Protein AF-A0A7S1GGB8-F1 (afdb_monomer_lite)

Foldseek 3Di:
DDFADFDQDLVVCLVVLLVQLQVVLVVQVVCCVPPQKHFFKKKKKWKAAPDDPPDDPPDPDDDDDDDPSDDPPRIDIDMDMDTQDPVSHSVSSSVVNSVRCVVCPSRRPSIGDIHMDGDDMDHNPDPDD

Sequence (129 aa):
GKSFTAVHSLAEAKPYIVMIATEVANRVAADTAEHGRTPRTMTLHFRSSGMSTAAVPLLPDGVTRSAYRGAPRGSESRSKSCNIPRPSTPEALTRAMVALLRSVGAAAFPCSHISMSANNFTDVPREGG

pLDDT: mean 82.48, std 19.81, range [38.06, 97.56]

Structure (mmCIF, N/CA/C/O backbone):
data_AF-A0A7S1GGB8-F1
#
_entry.id   AF-A0A7S1GGB8-F1
#
loop_
_atom_site.group_PDB
_atom_site.id
_atom_site.type_symbol
_atom_site.label_atom_id
_atom_site.label_alt_id
_atom_site.label_comp_id
_atom_site.label_asym_id
_atom_site.label_entity_id
_atom_site.label_seq_id
_atom_site.pdbx_PDB_ins_code
_atom_site.Cartn_x
_atom_site.Cartn_y
_atom_site.Cartn_z
_atom_site.occupancy
_atom_site.B_iso_or_equiv
_atom_site.auth_seq_id
_atom_site.auth_comp_id
_atom_site.auth_asym_id
_atom_site.auth_atom_id
_atom_site.pdbx_PDB_model_num
ATOM 1 N N . GLY A 1 1 ? -2.515 8.407 -1.702 1.00 72.44 1 GLY A N 1
ATOM 2 C CA . GLY A 1 1 ? -1.781 7.770 -2.820 1.00 72.44 1 GLY A CA 1
ATOM 3 C C . GLY A 1 1 ? -0.672 8.689 -3.283 1.00 72.44 1 GLY A C 1
ATOM 4 O O . GLY A 1 1 ? -0.776 9.888 -3.047 1.00 72.44 1 GLY A O 1
ATOM 5 N N . LYS A 1 2 ? 0.390 8.160 -3.898 1.00 79.00 2 LYS A N 1
ATOM 6 C CA . LYS A 1 2 ? 1.531 8.956 -4.365 1.00 79.00 2 LYS A CA 1
ATOM 7 C C . LYS A 1 2 ? 1.919 8.566 -5.789 1.00 79.00 2 LYS A C 1
ATOM 9 O O . LYS A 1 2 ? 2.177 7.395 -6.062 1.00 79.00 2 LYS A O 1
ATOM 14 N N . SER A 1 3 ? 1.998 9.565 -6.664 1.00 85.25 3 SER A N 1
ATOM 15 C CA . SER A 1 3 ? 2.641 9.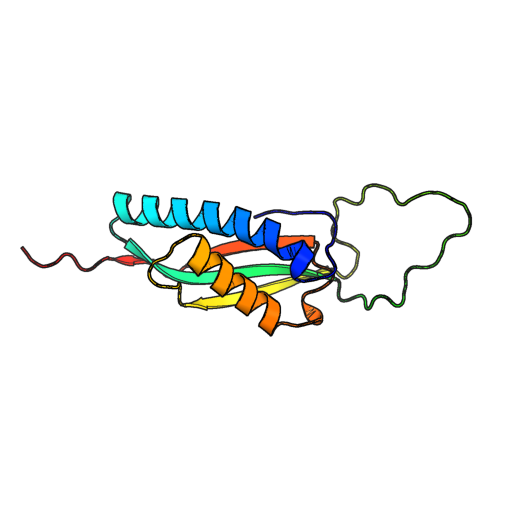463 -7.979 1.00 85.25 3 SER A CA 1
ATOM 16 C C . SER A 1 3 ? 4.099 9.895 -7.868 1.00 85.25 3 SER A C 1
ATOM 18 O O . SER A 1 3 ? 4.408 10.845 -7.141 1.00 85.25 3 SER A O 1
ATOM 20 N N . PHE A 1 4 ? 4.986 9.217 -8.585 1.00 85.06 4 PHE A N 1
ATOM 21 C CA . PHE A 1 4 ? 6.427 9.451 -8.540 1.00 85.06 4 PHE A CA 1
ATOM 22 C C . PHE A 1 4 ? 7.086 9.048 -9.869 1.00 85.06 4 PHE A C 1
ATOM 24 O O . PHE A 1 4 ? 6.452 8.430 -10.726 1.00 85.06 4 PHE A O 1
ATOM 31 N N . THR A 1 5 ? 8.351 9.434 -10.059 1.00 85.69 5 THR A N 1
ATOM 32 C CA . THR A 1 5 ? 9.155 8.996 -11.210 1.00 85.69 5 THR A CA 1
ATOM 33 C C . THR A 1 5 ? 9.238 7.477 -11.225 1.00 85.69 5 THR A C 1
ATOM 35 O O . THR A 1 5 ? 9.511 6.886 -10.189 1.00 85.69 5 THR A O 1
ATOM 38 N N . ALA A 1 6 ? 9.001 6.851 -12.378 1.00 87.31 6 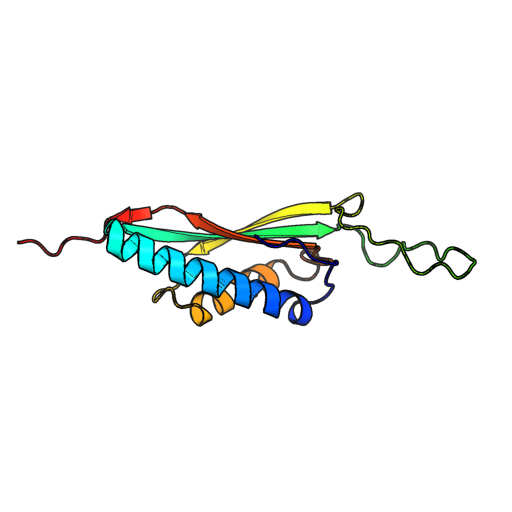ALA A N 1
ATOM 39 C CA . ALA A 1 6 ? 8.858 5.404 -12.453 1.00 87.31 6 ALA A CA 1
ATOM 40 C C . ALA A 1 6 ? 10.057 4.655 -11.837 1.00 87.31 6 ALA A C 1
ATOM 42 O O . ALA A 1 6 ? 11.200 4.853 -12.247 1.00 87.31 6 ALA A O 1
ATOM 43 N N . VAL A 1 7 ? 9.771 3.790 -10.865 1.00 89.25 7 VAL A N 1
ATOM 44 C CA . VAL A 1 7 ? 10.748 2.927 -10.192 1.00 89.25 7 VAL A CA 1
ATOM 45 C C . VAL A 1 7 ? 10.746 1.539 -10.810 1.00 89.25 7 VAL A C 1
ATOM 47 O O . VAL A 1 7 ? 9.708 1.056 -11.267 1.00 89.25 7 VAL A O 1
ATOM 50 N N . HIS A 1 8 ? 11.898 0.883 -10.812 1.00 90.38 8 HIS A N 1
ATOM 51 C CA . HIS A 1 8 ? 12.119 -0.353 -11.569 1.00 90.38 8 HIS A CA 1
ATOM 52 C C . HIS A 1 8 ? 12.333 -1.568 -10.668 1.00 90.38 8 HIS A C 1
ATOM 54 O O . HIS A 1 8 ? 12.407 -2.696 -11.150 1.00 90.38 8 HIS A O 1
ATOM 60 N N . SER A 1 9 ? 12.399 -1.354 -9.355 1.00 92.75 9 SER A N 1
ATOM 61 C CA . SER A 1 9 ? 12.625 -2.415 -8.386 1.00 92.75 9 SER A CA 1
ATOM 62 C C . SER A 1 9 ? 11.753 -2.263 -7.145 1.00 92.75 9 SER A C 1
ATOM 64 O O . SER A 1 9 ? 11.297 -1.179 -6.772 1.00 92.75 9 SER A O 1
ATOM 66 N N . LEU A 1 10 ? 11.556 -3.382 -6.446 1.00 94.06 10 LEU A N 1
ATOM 67 C CA . LEU A 1 10 ? 10.878 -3.390 -5.152 1.00 94.06 10 LEU A CA 1
ATOM 68 C C . LEU A 1 10 ? 11.634 -2.556 -4.107 1.00 94.06 10 LEU A C 1
ATOM 70 O O . LEU A 1 10 ? 10.998 -1.953 -3.245 1.00 94.06 10 LEU A O 1
ATOM 74 N N . ALA A 1 11 ? 12.968 -2.510 -4.185 1.00 94.81 11 ALA A N 1
ATOM 75 C CA . ALA A 1 11 ? 13.802 -1.721 -3.283 1.00 94.81 11 ALA A CA 1
ATOM 76 C C . ALA A 1 11 ? 13.517 -0.218 -3.421 1.00 94.81 11 ALA A C 1
ATOM 78 O O . ALA A 1 11 ? 13.348 0.459 -2.411 1.00 94.81 11 ALA A O 1
ATOM 79 N N . GLU A 1 12 ? 13.365 0.273 -4.652 1.00 93.56 12 GLU A N 1
ATOM 80 C CA . GLU A 1 12 ? 13.008 1.667 -4.941 1.00 93.56 12 GLU A CA 1
ATOM 81 C C . GLU A 1 12 ? 11.543 1.995 -4.619 1.00 93.56 12 GLU A C 1
ATOM 83 O O . GLU A 1 12 ? 11.231 3.108 -4.205 1.00 93.56 12 GLU A O 1
ATOM 88 N N . ALA A 1 13 ? 10.623 1.037 -4.780 1.00 94.06 13 ALA A N 1
ATOM 89 C CA . ALA A 1 13 ? 9.212 1.229 -4.437 1.00 94.06 13 ALA A CA 1
ATOM 90 C C . ALA A 1 13 ? 8.958 1.245 -2.918 1.00 94.06 13 ALA A C 1
ATOM 92 O O . ALA A 1 13 ? 8.011 1.880 -2.443 1.00 94.06 13 ALA A O 1
ATOM 93 N N . LYS A 1 14 ? 9.785 0.533 -2.141 1.00 96.12 14 LYS A N 1
ATOM 94 C CA . LYS A 1 14 ? 9.578 0.302 -0.704 1.00 96.12 14 LYS A CA 1
ATOM 95 C C . LYS A 1 14 ? 9.443 1.589 0.130 1.00 96.12 14 LYS A C 1
ATOM 97 O O . LYS A 1 14 ? 8.531 1.614 0.953 1.00 96.12 14 LYS A O 1
ATOM 102 N N . PRO A 1 15 ? 10.244 2.657 -0.052 1.00 96.19 15 PRO A N 1
ATOM 103 C CA . PRO A 1 15 ? 10.073 3.904 0.699 1.00 96.19 15 PRO A CA 1
ATOM 104 C C . PRO A 1 15 ? 8.686 4.535 0.518 1.00 96.19 15 PRO A C 1
ATOM 106 O O . PRO A 1 15 ? 8.087 5.002 1.486 1.00 96.19 15 PRO A O 1
ATOM 109 N N . TYR A 1 16 ? 8.126 4.485 -0.697 1.00 95.31 16 TYR A N 1
ATOM 110 C CA . TYR A 1 16 ? 6.773 4.982 -0.962 1.00 95.31 16 TYR A CA 1
ATOM 111 C C . TYR A 1 16 ? 5.708 4.123 -0.277 1.00 95.31 16 TYR A C 1
ATOM 113 O O . TYR A 1 16 ? 4.740 4.658 0.261 1.00 95.31 16 TYR A O 1
ATOM 121 N N . ILE A 1 17 ? 5.903 2.800 -0.256 1.00 96.69 17 ILE A N 1
ATOM 122 C CA . ILE A 1 17 ? 5.033 1.872 0.476 1.00 96.69 17 ILE A CA 1
ATOM 123 C C . ILE A 1 17 ? 5.063 2.188 1.973 1.00 96.69 17 ILE A C 1
ATOM 125 O O . ILE A 1 17 ? 3.997 2.296 2.566 1.00 96.69 17 ILE A O 1
ATOM 129 N N . VAL A 1 18 ? 6.247 2.383 2.566 1.00 97.56 18 VAL A N 1
ATOM 130 C CA . VAL A 1 18 ? 6.397 2.732 3.992 1.00 97.56 18 VAL A CA 1
ATOM 131 C C . VAL A 1 18 ? 5.638 4.016 4.314 1.00 97.56 18 VAL A C 1
ATOM 133 O O . VAL A 1 18 ? 4.808 4.025 5.215 1.00 97.56 18 VAL A O 1
ATOM 136 N N . MET A 1 19 ? 5.863 5.080 3.540 1.00 96.75 19 MET A N 1
ATOM 137 C CA . MET A 1 19 ? 5.202 6.370 3.750 1.00 96.75 19 MET A CA 1
ATOM 138 C C . MET A 1 19 ? 3.669 6.242 3.738 1.00 96.75 19 MET A C 1
ATOM 140 O O . MET A 1 19 ? 2.998 6.742 4.639 1.00 96.75 19 MET A O 1
ATOM 144 N N . ILE A 1 20 ? 3.112 5.550 2.738 1.00 96.38 20 ILE A N 1
ATOM 145 C CA . ILE A 1 20 ? 1.657 5.389 2.602 1.00 96.38 20 ILE A CA 1
ATOM 146 C C . ILE A 1 20 ? 1.107 4.443 3.681 1.00 96.38 20 ILE A C 1
ATOM 148 O O . ILE A 1 20 ? 0.030 4.695 4.215 1.00 96.38 20 ILE A O 1
ATOM 152 N N . ALA A 1 21 ? 1.831 3.378 4.033 1.00 96.81 21 ALA A N 1
ATOM 153 C CA . ALA A 1 21 ? 1.423 2.447 5.083 1.00 96.81 21 ALA A CA 1
ATOM 154 C C . ALA A 1 21 ? 1.337 3.137 6.450 1.00 96.81 21 ALA A C 1
ATOM 156 O O . ALA A 1 21 ? 0.379 2.899 7.181 1.00 96.81 21 ALA A O 1
ATOM 157 N N . THR A 1 22 ? 2.282 4.025 6.771 1.00 97.38 22 THR A N 1
ATOM 158 C CA . THR A 1 22 ? 2.239 4.839 7.993 1.00 97.38 22 THR A CA 1
ATOM 159 C C . THR A 1 22 ? 1.021 5.760 8.014 1.00 97.38 22 THR A C 1
ATOM 161 O O . THR A 1 22 ? 0.288 5.788 9.000 1.00 97.38 22 THR A O 1
ATOM 164 N N . GLU A 1 23 ? 0.755 6.475 6.916 1.00 96.81 23 GLU A N 1
ATOM 165 C CA . GLU A 1 23 ? -0.425 7.346 6.797 1.00 96.81 23 GLU A CA 1
ATOM 166 C C . GLU A 1 23 ? -1.731 6.559 6.996 1.00 96.81 23 GLU A C 1
ATOM 168 O O . GLU A 1 23 ? -2.618 6.987 7.736 1.00 96.81 23 GLU A O 1
ATOM 173 N N . VAL A 1 24 ? -1.842 5.386 6.368 1.00 96.25 24 VAL A N 1
ATOM 174 C CA . VAL A 1 24 ? -3.029 4.531 6.467 1.00 96.25 24 VAL A CA 1
ATOM 175 C C . VAL A 1 24 ? -3.181 3.922 7.857 1.00 96.25 24 VAL A C 1
ATOM 177 O O . VAL A 1 24 ? -4.295 3.918 8.370 1.00 96.25 24 VAL A O 1
ATOM 180 N N . ALA A 1 25 ? -2.101 3.445 8.484 1.00 96.56 25 ALA A N 1
ATOM 181 C CA . ALA A 1 25 ? -2.144 2.913 9.848 1.00 96.56 25 ALA A CA 1
ATOM 182 C C . ALA A 1 25 ? -2.727 3.944 10.821 1.00 96.56 25 ALA A C 1
ATOM 184 O O . ALA A 1 25 ? -3.651 3.637 11.571 1.00 96.56 25 ALA A O 1
ATOM 185 N N . ASN A 1 26 ? -2.240 5.187 10.744 1.00 96.25 26 ASN A N 1
ATOM 186 C CA . ASN A 1 26 ? -2.703 6.279 11.597 1.00 96.25 26 ASN A CA 1
ATOM 187 C C . ASN A 1 26 ? -4.185 6.595 11.360 1.00 96.25 26 ASN A C 1
ATOM 189 O O . ASN A 1 26 ? -4.937 6.772 12.315 1.00 96.25 26 ASN A O 1
ATOM 193 N N . ARG A 1 27 ? -4.630 6.612 10.097 1.00 95.94 27 ARG A N 1
ATOM 194 C CA . ARG A 1 27 ? -6.046 6.832 9.760 1.00 95.94 27 ARG A CA 1
ATOM 195 C C . ARG A 1 27 ? -6.949 5.694 10.213 1.00 95.94 27 ARG A C 1
ATOM 197 O O . ARG A 1 27 ? -8.041 5.961 10.687 1.00 95.94 27 ARG A O 1
ATOM 204 N N . VAL A 1 28 ? -6.505 4.444 10.095 1.00 95.19 28 VAL A N 1
ATOM 205 C CA . VAL A 1 28 ? -7.265 3.283 10.580 1.00 95.19 28 VAL A CA 1
ATOM 206 C C . VAL A 1 28 ? -7.381 3.313 12.101 1.00 95.19 28 VAL A C 1
ATOM 208 O O . VAL A 1 28 ? -8.455 3.035 12.625 1.00 95.19 28 VAL A O 1
ATOM 211 N N . ALA A 1 29 ? -6.309 3.672 12.811 1.00 94.56 29 ALA A N 1
ATOM 212 C CA . ALA A 1 29 ? -6.344 3.820 14.262 1.00 94.56 29 ALA A CA 1
ATOM 213 C C . ALA A 1 29 ? -7.317 4.930 14.695 1.00 94.56 29 ALA A C 1
ATOM 215 O O . ALA A 1 29 ? -8.141 4.698 15.577 1.00 94.56 29 ALA A O 1
ATOM 216 N N . ALA A 1 30 ? -7.271 6.090 14.031 1.00 95.38 30 ALA A N 1
ATOM 217 C CA . ALA A 1 30 ? -8.201 7.190 14.280 1.00 95.38 30 ALA A CA 1
ATOM 218 C C . ALA A 1 30 ? -9.660 6.790 13.993 1.00 95.38 30 ALA A C 1
ATOM 220 O O . ALA A 1 30 ? -10.510 6.956 14.860 1.00 95.38 30 ALA A O 1
ATOM 221 N N . ASP A 1 31 ? -9.936 6.174 12.837 1.00 94.69 31 ASP A N 1
ATOM 222 C CA . ASP A 1 31 ? -11.278 5.704 12.453 1.00 94.69 31 ASP A CA 1
ATOM 223 C C . ASP A 1 31 ? -11.819 4.644 13.428 1.00 94.69 31 ASP A C 1
ATOM 225 O O . ASP A 1 31 ? -12.994 4.661 13.791 1.00 94.69 31 ASP A O 1
ATOM 229 N N . THR A 1 32 ? -10.945 3.764 13.928 1.00 92.81 32 THR A N 1
ATOM 230 C CA . THR A 1 32 ? -11.315 2.769 14.943 1.00 92.81 32 THR A CA 1
ATOM 231 C C . THR A 1 32 ? -11.697 3.432 16.264 1.00 92.81 32 THR A C 1
ATOM 233 O O . THR A 1 32 ? -12.684 3.029 16.876 1.00 92.81 32 THR A O 1
ATOM 236 N N . ALA A 1 33 ? -10.942 4.443 16.700 1.00 93.12 33 ALA A N 1
ATOM 237 C CA . ALA A 1 33 ? -11.222 5.170 17.934 1.00 93.12 33 ALA A CA 1
ATOM 238 C C . ALA A 1 33 ? -12.493 6.032 17.831 1.00 93.12 33 ALA A C 1
ATOM 240 O O . ALA A 1 33 ? -13.259 6.101 18.788 1.00 93.12 33 ALA A O 1
ATOM 241 N N . GLU A 1 34 ? -12.731 6.661 16.678 1.00 95.94 34 GLU A N 1
ATOM 242 C CA . GLU A 1 34 ? -13.860 7.572 16.459 1.00 95.94 34 GLU A CA 1
ATOM 243 C C . GLU A 1 34 ? -15.178 6.834 16.199 1.00 95.94 34 GLU A C 1
ATOM 245 O O . GLU A 1 34 ? -16.232 7.226 16.698 1.00 95.94 34 GLU A O 1
ATOM 250 N N . HIS A 1 35 ? -15.136 5.753 15.419 1.00 94.56 35 HIS A N 1
ATOM 251 C CA . HIS A 1 35 ? -16.340 5.086 14.923 1.00 94.56 35 HIS A CA 1
ATOM 252 C C . HIS A 1 35 ? -16.515 3.661 15.447 1.00 94.56 35 HIS A C 1
ATOM 254 O O . HIS A 1 35 ? -17.517 3.022 15.134 1.00 94.56 35 HIS A O 1
ATOM 260 N N . GLY A 1 36 ? -15.565 3.137 16.229 1.00 93.31 36 GLY A N 1
ATOM 261 C CA . GLY A 1 36 ? -15.661 1.790 16.791 1.00 93.31 36 GLY A CA 1
ATOM 262 C C . GLY A 1 36 ? -15.723 0.700 15.723 1.00 93.31 36 GLY A C 1
ATOM 263 O O . GLY A 1 36 ? -16.368 -0.322 15.934 1.00 93.31 36 GLY A O 1
ATOM 264 N N . ARG A 1 37 ? -15.082 0.905 14.568 1.00 93.94 37 ARG A N 1
ATOM 265 C CA . ARG A 1 37 ? -15.068 -0.039 13.440 1.00 93.94 37 ARG A CA 1
ATOM 266 C C . ARG A 1 37 ? -13.645 -0.338 12.995 1.00 93.94 37 ARG A C 1
ATOM 268 O O . ARG A 1 37 ? -12.753 0.485 13.134 1.00 93.94 37 ARG A O 1
ATOM 275 N N . THR A 1 38 ? -13.421 -1.521 12.433 1.00 93.31 38 THR A N 1
ATOM 276 C CA . THR A 1 38 ? -12.118 -1.914 11.876 1.00 93.31 38 THR A CA 1
ATOM 277 C C . THR A 1 38 ? -12.272 -2.406 10.443 1.00 93.31 38 THR A C 1
ATOM 279 O O . THR A 1 38 ? -13.207 -3.161 10.157 1.00 93.31 38 THR A O 1
ATOM 282 N N . PRO A 1 39 ? -11.369 -2.027 9.525 1.00 95.44 39 PRO A N 1
ATOM 283 C CA . PRO A 1 39 ? -11.360 -2.590 8.181 1.00 95.44 39 PRO A CA 1
ATOM 284 C C . PRO A 1 39 ? -11.015 -4.081 8.232 1.00 95.44 39 PRO A C 1
ATOM 286 O O . PRO A 1 39 ? -10.346 -4.557 9.154 1.00 95.44 39 PRO A O 1
ATOM 289 N N . ARG A 1 40 ? -11.447 -4.834 7.219 1.00 95.56 40 ARG A N 1
ATOM 290 C CA . ARG A 1 40 ? -11.108 -6.261 7.068 1.00 95.56 40 ARG A CA 1
ATOM 291 C C . ARG A 1 40 ? -10.160 -6.521 5.916 1.00 95.56 40 ARG A C 1
ATOM 293 O O . ARG A 1 40 ? -9.404 -7.491 5.954 1.00 95.56 40 ARG A O 1
ATOM 300 N N . THR A 1 41 ? -10.150 -5.641 4.923 1.00 96.06 41 THR A N 1
ATOM 301 C CA . THR A 1 41 ? -9.380 -5.827 3.696 1.00 96.06 41 THR A CA 1
ATOM 302 C C . THR A 1 41 ? -8.536 -4.593 3.415 1.00 96.06 41 THR A C 1
ATOM 304 O O . THR A 1 41 ? -8.995 -3.467 3.581 1.00 96.06 41 THR A O 1
ATOM 307 N N . MET A 1 42 ? -7.309 -4.810 2.952 1.00 96.62 42 MET A N 1
ATOM 308 C CA . MET A 1 42 ? -6.432 -3.778 2.412 1.00 96.62 42 MET A CA 1
ATOM 309 C C . MET A 1 42 ? -6.210 -4.029 0.927 1.00 96.62 42 MET A C 1
ATOM 311 O O . MET A 1 42 ? -5.943 -5.163 0.532 1.00 96.62 42 MET A O 1
ATOM 315 N N . THR A 1 43 ? -6.270 -2.981 0.111 1.00 97.00 43 THR A N 1
ATOM 316 C CA . THR A 1 43 ? -5.981 -3.053 -1.325 1.00 97.00 43 THR A CA 1
ATOM 317 C C . THR A 1 43 ? -4.806 -2.157 -1.672 1.00 97.00 43 THR A C 1
ATOM 319 O O . THR A 1 43 ? -4.823 -0.961 -1.392 1.00 97.00 43 THR A O 1
ATOM 322 N N . LEU A 1 44 ? -3.799 -2.739 -2.318 1.00 96.88 44 LEU A N 1
ATOM 323 C CA . LEU A 1 44 ? -2.714 -2.031 -2.978 1.00 96.88 44 LEU A CA 1
ATOM 324 C C . LEU A 1 44 ? -3.135 -1.731 -4.414 1.00 96.88 44 LEU A C 1
ATOM 326 O O . LEU A 1 44 ? -3.407 -2.658 -5.174 1.00 96.88 44 LEU A O 1
ATOM 330 N N . HIS A 1 45 ? -3.125 -0.461 -4.802 1.00 95.94 45 HIS A N 1
ATOM 331 C CA . HIS A 1 45 ? -3.291 -0.045 -6.194 1.00 95.94 45 HIS A CA 1
ATOM 332 C C . HIS A 1 45 ? -1.977 0.524 -6.699 1.00 95.94 45 HIS A C 1
ATOM 334 O O . HIS A 1 45 ? -1.374 1.376 -6.041 1.00 95.94 45 HIS A O 1
ATOM 340 N N . PHE A 1 46 ? -1.547 0.092 -7.874 1.00 93.94 46 PHE A N 1
ATOM 341 C CA . PHE A 1 46 ? -0.311 0.550 -8.487 1.00 93.94 46 PHE A CA 1
ATOM 342 C C . PHE A 1 46 ? -0.478 0.730 -9.991 1.00 93.94 46 PHE A C 1
ATOM 344 O O . PHE A 1 46 ? -1.376 0.160 -10.609 1.00 93.94 46 PHE A O 1
ATOM 351 N N . ARG A 1 47 ? 0.379 1.561 -10.582 1.00 92.81 47 ARG A N 1
ATOM 352 C CA . ARG A 1 47 ? 0.413 1.771 -12.030 1.00 92.81 47 ARG A CA 1
ATOM 353 C C . ARG A 1 47 ? 1.718 1.234 -12.586 1.00 92.81 47 ARG A C 1
ATOM 355 O O . ARG A 1 47 ? 2.770 1.789 -12.271 1.00 92.81 47 ARG A O 1
ATOM 362 N N . SER A 1 48 ? 1.627 0.197 -13.410 1.00 88.44 48 SER A N 1
ATOM 363 C CA . SER A 1 48 ? 2.765 -0.439 -14.073 1.00 88.44 48 SER A CA 1
ATOM 364 C C . SER A 1 48 ? 2.736 -0.157 -15.570 1.00 88.44 48 SER A C 1
ATOM 366 O O . SER A 1 48 ? 1.672 -0.200 -16.186 1.00 88.44 48 SER A O 1
ATOM 368 N N . SER A 1 49 ? 3.893 0.093 -16.171 1.00 74.81 49 SER A N 1
ATOM 369 C CA . SER A 1 49 ? 4.008 0.190 -17.632 1.00 74.81 49 SER A CA 1
ATOM 370 C C . SER A 1 49 ? 4.208 -1.216 -18.189 1.00 74.81 49 SER A C 1
ATOM 372 O O . SER A 1 49 ? 5.172 -1.868 -17.810 1.00 74.81 49 SER A O 1
ATOM 374 N N . GLY A 1 50 ? 3.350 -1.688 -19.097 1.00 58.66 50 GLY A N 1
ATOM 375 C CA . GLY A 1 50 ? 3.546 -2.986 -19.769 1.00 58.66 50 GLY A CA 1
ATOM 376 C C . GLY A 1 50 ? 4.752 -3.022 -20.723 1.00 58.66 50 GLY A C 1
ATOM 377 O O . GLY A 1 50 ? 5.028 -4.047 -21.342 1.00 58.66 50 GLY A O 1
ATOM 378 N N . MET A 1 51 ? 5.471 -1.906 -20.865 1.00 50.84 51 MET A N 1
ATOM 379 C CA . MET A 1 51 ? 6.691 -1.829 -21.656 1.00 50.84 51 MET A CA 1
ATOM 380 C C . MET A 1 51 ? 7.828 -2.545 -20.929 1.00 50.84 51 MET A C 1
ATOM 382 O O . MET A 1 51 ? 8.465 -1.997 -20.029 1.00 50.84 51 MET A O 1
ATOM 386 N N . SER A 1 52 ? 8.095 -3.770 -21.386 1.00 43.50 52 SER A N 1
ATOM 387 C CA . SER A 1 52 ? 9.422 -4.380 -21.337 1.00 43.50 52 SER A CA 1
ATOM 388 C C . SER A 1 52 ? 10.478 -3.322 -21.678 1.00 43.50 52 SER A C 1
ATOM 390 O O . SER A 1 52 ? 10.293 -2.520 -22.596 1.00 43.50 52 SER A O 1
ATOM 392 N N . THR A 1 53 ? 11.591 -3.319 -20.952 1.00 47.25 53 THR A N 1
ATOM 393 C CA . THR A 1 53 ? 12.734 -2.394 -21.065 1.00 47.25 53 THR A CA 1
ATOM 394 C C . THR A 1 53 ? 13.426 -2.378 -22.443 1.00 47.25 53 THR A C 1
ATOM 396 O O . THR A 1 53 ? 14.470 -1.754 -22.594 1.00 47.25 53 THR A O 1
ATOM 399 N N . ALA A 1 54 ? 12.852 -3.012 -23.468 1.00 41.06 54 ALA A N 1
ATOM 400 C CA . ALA A 1 54 ? 13.434 -3.196 -24.793 1.00 41.06 54 ALA A CA 1
ATOM 401 C C . ALA A 1 54 ? 13.112 -2.096 -25.828 1.00 41.06 54 ALA A C 1
ATOM 403 O O . ALA A 1 54 ? 13.530 -2.219 -26.973 1.00 41.06 54 ALA A O 1
ATOM 404 N N . ALA A 1 55 ? 12.393 -1.021 -25.489 1.00 41.09 55 ALA A N 1
ATOM 405 C CA . ALA A 1 55 ? 12.065 0.018 -26.474 1.00 41.09 55 ALA A CA 1
ATOM 406 C C . ALA A 1 55 ? 12.103 1.434 -25.889 1.00 41.09 55 ALA A C 1
ATOM 408 O O . ALA A 1 55 ? 11.105 2.151 -25.841 1.00 41.09 55 ALA A O 1
ATOM 409 N N . VAL A 1 56 ? 13.286 1.864 -25.461 1.00 47.00 56 VAL A N 1
ATOM 410 C CA . VAL A 1 56 ? 13.624 3.287 -25.520 1.00 47.00 56 VAL A CA 1
ATOM 411 C C . VAL A 1 56 ? 14.413 3.478 -26.813 1.00 47.00 56 VAL A C 1
ATOM 413 O O . VAL A 1 56 ? 15.548 3.011 -26.868 1.00 47.00 56 VAL A O 1
ATOM 416 N N . PRO A 1 57 ? 13.868 4.129 -27.858 1.00 38.34 57 PRO A N 1
ATOM 417 C CA . PRO A 1 57 ? 14.708 4.597 -28.947 1.00 38.34 57 PRO A CA 1
ATOM 418 C C . PRO A 1 57 ? 15.734 5.552 -28.334 1.00 38.34 57 PRO A C 1
ATOM 420 O O . PRO A 1 57 ? 15.357 6.549 -27.710 1.00 38.34 57 PRO A O 1
ATOM 423 N N . LEU A 1 58 ? 17.016 5.207 -28.449 1.00 42.84 58 LEU A N 1
ATOM 424 C CA . LEU A 1 58 ? 18.112 6.143 -28.239 1.00 42.84 58 LEU A CA 1
ATOM 425 C C . LEU A 1 58 ? 17.918 7.251 -29.278 1.00 42.84 58 LEU A C 1
ATOM 427 O O . LEU A 1 58 ? 18.184 7.049 -30.459 1.00 42.84 58 LEU A O 1
ATOM 431 N N . LEU A 1 59 ? 17.363 8.388 -28.861 1.00 46.94 59 LEU A N 1
ATOM 432 C CA . LEU A 1 59 ? 17.417 9.592 -29.679 1.00 46.94 59 LEU A CA 1
ATOM 433 C C . LEU A 1 59 ? 18.895 10.002 -29.768 1.00 46.94 59 LEU A C 1
ATOM 435 O O . LEU A 1 59 ? 19.555 10.047 -28.724 1.00 46.94 59 LEU A O 1
ATOM 439 N N . PRO A 1 60 ? 19.431 10.270 -30.970 1.00 46.47 60 PRO A N 1
ATOM 440 C CA . PRO A 1 60 ? 20.703 10.961 -31.074 1.00 46.47 60 PRO A CA 1
ATOM 441 C C . PRO A 1 60 ? 20.519 12.372 -30.496 1.00 46.47 60 PRO A C 1
ATOM 443 O O . PRO A 1 60 ? 19.429 12.937 -30.564 1.00 46.47 60 PRO A O 1
ATOM 446 N N . ASP A 1 61 ? 21.583 12.901 -29.902 1.00 46.62 61 ASP A N 1
ATOM 447 C CA . ASP A 1 61 ? 21.679 14.244 -29.318 1.00 46.62 61 ASP A CA 1
ATOM 448 C C . ASP A 1 61 ? 21.009 14.459 -27.954 1.00 46.62 61 ASP A C 1
ATOM 450 O O . ASP A 1 61 ? 19.939 15.046 -27.829 1.00 46.62 61 ASP A O 1
ATOM 454 N N . GLY A 1 62 ? 21.718 14.040 -26.897 1.00 46.59 62 GLY A N 1
ATOM 455 C CA . GLY A 1 62 ? 22.105 14.908 -25.768 1.00 46.59 62 GLY A CA 1
ATOM 456 C C . GLY A 1 62 ? 21.038 15.585 -24.894 1.00 46.59 62 GLY A C 1
ATOM 457 O O . GLY A 1 62 ? 21.404 16.246 -23.925 1.00 46.59 62 GLY A O 1
ATOM 458 N N . VAL A 1 63 ? 19.743 15.433 -25.166 1.00 44.56 63 VAL A N 1
ATOM 459 C CA . VAL A 1 63 ? 18.670 16.056 -24.385 1.00 44.56 63 VAL A CA 1
ATOM 460 C C . VAL A 1 63 ? 18.159 15.056 -23.355 1.00 44.56 63 VAL A C 1
ATOM 462 O O . VAL A 1 63 ? 17.324 14.189 -23.626 1.00 44.56 63 VAL A O 1
ATOM 465 N N . THR A 1 64 ? 18.678 15.176 -22.137 1.00 43.88 64 THR A N 1
ATOM 466 C CA . THR A 1 64 ? 18.227 14.413 -20.973 1.00 43.88 64 THR A CA 1
ATOM 467 C C . THR A 1 64 ? 16.728 14.646 -20.760 1.00 43.88 64 THR A C 1
ATOM 469 O O . THR A 1 64 ? 16.261 15.779 -20.650 1.00 43.88 64 THR A O 1
ATOM 472 N N . ARG A 1 65 ? 15.967 13.545 -20.769 1.00 47.34 65 ARG A N 1
ATOM 473 C CA . ARG A 1 65 ? 14.501 13.498 -20.843 1.00 47.34 65 ARG A CA 1
ATOM 474 C C . ARG A 1 65 ? 13.795 14.463 -19.889 1.00 47.34 65 ARG A C 1
ATOM 476 O O . ARG A 1 65 ? 13.907 14.367 -18.670 1.00 47.34 65 ARG A O 1
ATOM 483 N N . SER A 1 66 ? 12.971 15.299 -20.516 1.00 39.62 66 SER A N 1
ATOM 484 C CA . SER A 1 66 ? 11.905 16.108 -19.936 1.00 39.62 66 SER A CA 1
ATOM 485 C C . SER A 1 66 ? 11.121 15.385 -18.834 1.00 39.62 66 SER A C 1
ATOM 487 O O . SER A 1 66 ? 10.824 14.189 -18.917 1.00 39.62 66 SER A O 1
ATOM 489 N N . ALA A 1 67 ? 10.760 16.176 -17.826 1.00 41.28 67 ALA A N 1
ATOM 490 C CA . ALA A 1 67 ? 9.951 15.877 -16.659 1.00 41.28 67 ALA A CA 1
ATOM 491 C C . ALA A 1 67 ? 8.536 15.379 -17.011 1.00 41.28 67 ALA A C 1
ATOM 493 O O . ALA A 1 67 ? 7.533 16.053 -16.769 1.00 41.28 67 ALA A O 1
ATOM 494 N N . TYR A 1 68 ? 8.422 14.162 -17.540 1.00 41.38 68 TYR A N 1
ATOM 495 C CA . TYR A 1 68 ? 7.129 13.511 -17.703 1.00 41.38 68 TYR A CA 1
ATOM 496 C C . TYR A 1 68 ? 6.604 13.049 -16.340 1.00 41.38 68 TYR A C 1
ATOM 498 O O . TYR A 1 68 ? 6.802 11.922 -15.901 1.00 41.38 68 TYR A O 1
ATOM 506 N N . ARG A 1 69 ? 5.862 13.947 -15.685 1.00 48.16 69 ARG A N 1
ATOM 507 C CA . ARG A 1 69 ? 4.985 13.668 -14.533 1.00 48.16 69 ARG A CA 1
ATOM 508 C C . ARG A 1 69 ? 3.678 12.960 -14.942 1.00 48.16 69 ARG A C 1
ATOM 510 O O . ARG A 1 69 ? 2.719 12.940 -14.174 1.00 48.16 69 ARG A O 1
ATOM 517 N N . GLY A 1 70 ? 3.621 12.439 -16.168 1.00 45.41 70 GLY A N 1
ATOM 518 C CA . GLY A 1 70 ? 2.492 11.717 -16.747 1.00 45.41 70 GLY A CA 1
ATOM 519 C C . GLY A 1 70 ? 2.795 10.226 -16.861 1.00 45.41 70 GLY A C 1
ATOM 520 O O . GLY A 1 70 ? 3.948 9.828 -17.009 1.00 45.41 70 GLY A O 1
ATOM 521 N N . ALA A 1 71 ? 1.754 9.398 -16.786 1.00 47.50 71 ALA A N 1
ATOM 522 C CA . ALA A 1 71 ? 1.881 7.967 -17.033 1.00 47.50 71 ALA A CA 1
ATOM 523 C C . ALA A 1 71 ? 2.464 7.728 -18.439 1.00 47.50 71 ALA A C 1
ATOM 525 O O . ALA A 1 71 ? 1.923 8.296 -19.393 1.00 47.50 71 ALA A O 1
ATOM 526 N N . PRO A 1 72 ? 3.522 6.915 -18.613 1.00 50.44 72 PRO A N 1
ATOM 527 C CA . PRO A 1 72 ? 3.975 6.547 -19.950 1.00 50.44 72 PRO A CA 1
ATOM 528 C C . PRO A 1 72 ? 2.824 5.892 -20.731 1.00 50.44 72 PRO A C 1
ATOM 530 O O . PRO A 1 72 ? 1.995 5.186 -20.144 1.00 50.44 72 PRO A O 1
ATOM 533 N N . ARG A 1 73 ? 2.754 6.142 -22.049 1.00 50.34 73 ARG A N 1
ATOM 534 C CA . ARG A 1 73 ? 1.800 5.468 -22.951 1.00 50.34 73 ARG A CA 1
ATOM 535 C C . ARG A 1 73 ? 1.902 3.951 -22.724 1.00 50.34 73 ARG A C 1
ATOM 537 O O . ARG A 1 73 ? 3.001 3.414 -22.759 1.00 50.34 73 ARG A O 1
ATOM 544 N N . GLY A 1 74 ? 0.779 3.282 -22.445 1.00 58.38 74 GLY A N 1
ATOM 545 C CA . GLY A 1 74 ? 0.759 1.853 -22.079 1.00 58.38 74 GLY A CA 1
ATOM 546 C C . GLY A 1 74 ? 0.879 1.555 -20.575 1.00 58.38 74 GLY A C 1
ATOM 547 O O . GLY A 1 74 ? 1.203 0.432 -20.190 1.00 58.38 74 GLY A O 1
ATOM 548 N N . SER A 1 75 ? 0.644 2.548 -19.714 1.00 70.00 75 SER A N 1
ATOM 549 C CA . SER A 1 75 ? 0.503 2.331 -18.271 1.00 70.00 75 SER A CA 1
ATOM 550 C C . SER A 1 75 ? -0.857 1.746 -17.910 1.00 70.00 75 SER A C 1
ATOM 552 O O . SER A 1 75 ? -1.889 2.362 -18.172 1.00 70.00 75 SER A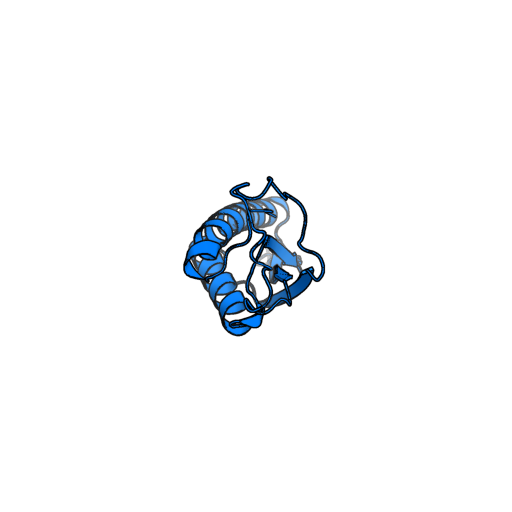 O 1
ATOM 554 N N . GLU A 1 76 ? -0.848 0.618 -17.212 1.00 82.62 76 GLU A N 1
ATOM 555 C CA . GLU A 1 76 ? -2.042 -0.042 -16.698 1.00 82.62 76 GLU A CA 1
ATOM 556 C C . GLU A 1 76 ? -2.170 0.175 -15.191 1.00 82.62 76 GLU A C 1
ATOM 558 O O . GLU A 1 76 ? -1.201 0.049 -14.435 1.00 82.62 76 GLU A O 1
ATOM 563 N N . SER A 1 77 ? -3.384 0.491 -14.746 1.00 88.81 77 SER A N 1
ATOM 564 C CA . SER A 1 77 ? -3.726 0.488 -13.324 1.00 88.81 77 SER A CA 1
ATOM 565 C C . SER A 1 77 ? -4.054 -0.938 -12.901 1.00 88.81 77 SER A C 1
ATOM 567 O O . SER A 1 77 ? -4.913 -1.585 -13.496 1.00 88.81 77 SER A O 1
ATOM 569 N N . ARG A 1 78 ? -3.383 -1.425 -11.862 1.00 92.44 78 ARG A N 1
ATOM 570 C CA . ARG A 1 78 ? -3.562 -2.769 -11.314 1.00 92.44 78 ARG A CA 1
ATOM 571 C C . ARG A 1 78 ? -3.783 -2.686 -9.814 1.00 92.44 78 ARG A C 1
ATOM 573 O O . ARG A 1 78 ? -3.322 -1.752 -9.154 1.00 92.44 78 ARG A O 1
ATOM 580 N N . SER A 1 79 ? -4.475 -3.675 -9.266 1.00 95.12 79 SER A N 1
ATOM 581 C CA . SER A 1 79 ? -4.704 -3.761 -7.831 1.00 95.12 79 SER A CA 1
ATOM 582 C C . SER A 1 79 ? -4.632 -5.195 -7.320 1.00 95.12 79 SER A C 1
ATOM 584 O O . SER A 1 79 ? -4.889 -6.163 -8.040 1.00 95.12 79 SER A O 1
ATOM 586 N N . LYS A 1 80 ? -4.232 -5.333 -6.058 1.00 95.25 80 LYS A N 1
ATOM 587 C CA . LYS A 1 80 ? -4.232 -6.593 -5.314 1.00 95.25 80 LYS A CA 1
ATOM 588 C C . LYS A 1 80 ? -4.686 -6.327 -3.890 1.00 95.25 80 LYS A C 1
ATOM 590 O O . LYS A 1 80 ? -4.329 -5.305 -3.309 1.00 95.25 80 LYS A O 1
ATOM 595 N N . SER A 1 81 ? -5.440 -7.262 -3.330 1.00 96.88 81 SER A N 1
ATOM 596 C CA . SER A 1 81 ? -6.005 -7.142 -1.989 1.00 96.88 81 SER A CA 1
ATOM 597 C C . SER A 1 81 ? -5.516 -8.261 -1.081 1.00 96.88 81 SER A C 1
ATOM 599 O O . SER A 1 81 ? -5.240 -9.367 -1.542 1.00 96.88 81 SER A O 1
ATOM 601 N N . CYS A 1 82 ? -5.449 -7.981 0.214 1.00 96.12 82 CYS A N 1
ATOM 602 C CA . CYS A 1 82 ? -5.228 -8.967 1.262 1.00 96.12 82 CYS A CA 1
ATOM 603 C C . CYS A 1 82 ? -6.117 -8.665 2.471 1.00 96.12 82 CYS A C 1
ATOM 605 O O . CYS A 1 82 ? -6.658 -7.565 2.605 1.00 96.12 82 CYS A O 1
ATOM 607 N N . ASN A 1 83 ? -6.229 -9.625 3.388 1.00 96.12 83 ASN A N 1
ATOM 608 C CA . ASN A 1 83 ? -6.758 -9.336 4.718 1.00 96.12 83 ASN A CA 1
ATOM 609 C C . ASN A 1 83 ? -5.867 -8.298 5.408 1.00 96.12 83 ASN A C 1
ATOM 611 O O . ASN A 1 83 ? -4.643 -8.317 5.230 1.00 96.12 83 ASN A O 1
ATOM 615 N N . ILE A 1 84 ? -6.466 -7.388 6.177 1.00 93.62 84 ILE A N 1
ATOM 616 C CA . ILE A 1 84 ? -5.664 -6.441 6.950 1.00 93.62 84 ILE A CA 1
ATOM 617 C C . ILE A 1 84 ? -4.867 -7.212 8.018 1.00 93.62 84 ILE A C 1
ATOM 619 O O . ILE A 1 84 ? -5.445 -8.045 8.725 1.00 93.62 84 ILE A O 1
ATOM 623 N N . PRO A 1 85 ? -3.548 -6.987 8.145 1.00 92.44 85 PRO A N 1
ATOM 624 C CA . PRO A 1 85 ? -2.780 -7.568 9.236 1.00 92.44 85 PRO A CA 1
ATOM 625 C C . PRO A 1 85 ? -3.282 -7.049 10.586 1.00 92.44 85 PRO A C 1
ATOM 627 O O . PRO A 1 85 ? -3.644 -5.883 10.718 1.00 92.44 85 PRO A O 1
ATOM 630 N N . ARG A 1 86 ? -3.280 -7.925 11.595 1.00 89.00 86 ARG A N 1
ATOM 631 C CA . ARG A 1 86 ? -3.600 -7.589 12.986 1.00 89.00 86 ARG A CA 1
ATOM 632 C C . ARG A 1 86 ? -2.368 -7.868 13.852 1.00 89.00 86 ARG A C 1
ATOM 634 O O . ARG A 1 86 ? -1.903 -9.007 13.836 1.00 89.00 86 ARG A O 1
ATOM 641 N N . PRO A 1 87 ? -1.831 -6.878 14.583 1.00 88.44 87 PRO A N 1
ATOM 642 C CA . PRO A 1 87 ? -2.248 -5.469 14.627 1.00 88.44 87 PRO A CA 1
ATOM 643 C C . PRO A 1 87 ? -1.966 -4.702 13.317 1.00 88.44 87 PRO A C 1
ATOM 645 O O . PRO A 1 87 ? -1.015 -5.014 12.598 1.00 88.44 87 PRO A O 1
ATOM 648 N N . SER A 1 88 ? -2.769 -3.670 13.029 1.00 92.56 88 SER A N 1
ATOM 649 C CA . SER A 1 88 ? -2.672 -2.822 11.823 1.00 92.56 88 SER A CA 1
ATOM 650 C C . SER A 1 88 ? -1.557 -1.764 11.916 1.00 92.56 88 SER A C 1
ATOM 652 O O . SER A 1 88 ? -1.781 -0.597 11.599 1.00 92.56 88 SER A O 1
ATOM 654 N N . THR A 1 89 ? -0.362 -2.136 12.390 1.00 96.06 89 THR A N 1
ATOM 655 C CA . THR A 1 89 ? 0.760 -1.190 12.561 1.00 96.06 89 THR A CA 1
ATOM 656 C C . THR A 1 89 ? 1.383 -0.791 11.216 1.00 96.06 89 THR A C 1
ATOM 658 O O . THR A 1 89 ? 1.260 -1.547 10.240 1.00 96.06 89 THR A O 1
ATOM 661 N N . PRO A 1 90 ? 2.105 0.347 11.139 1.00 96.62 90 PRO A N 1
ATOM 662 C CA . PRO A 1 90 ? 2.826 0.747 9.929 1.00 96.62 90 PRO A CA 1
ATOM 663 C C . PRO A 1 90 ? 3.742 -0.353 9.372 1.00 96.62 90 PRO A C 1
ATOM 665 O O . PRO A 1 90 ? 3.771 -0.599 8.164 1.00 96.62 90 PRO A O 1
ATOM 668 N N . GLU A 1 91 ? 4.455 -1.072 10.241 1.00 96.94 91 GLU A N 1
ATOM 669 C CA . GLU A 1 91 ? 5.379 -2.143 9.859 1.00 96.94 91 GLU A CA 1
ATOM 670 C C . GLU A 1 91 ? 4.623 -3.353 9.312 1.00 96.94 91 GLU A C 1
ATOM 672 O O . GLU A 1 91 ? 5.035 -3.946 8.312 1.00 96.94 91 GLU A O 1
ATOM 677 N N . ALA A 1 92 ? 3.510 -3.726 9.951 1.00 96.69 92 ALA A N 1
ATOM 678 C CA . ALA A 1 92 ? 2.690 -4.852 9.526 1.00 96.69 92 ALA A CA 1
ATOM 679 C C . ALA A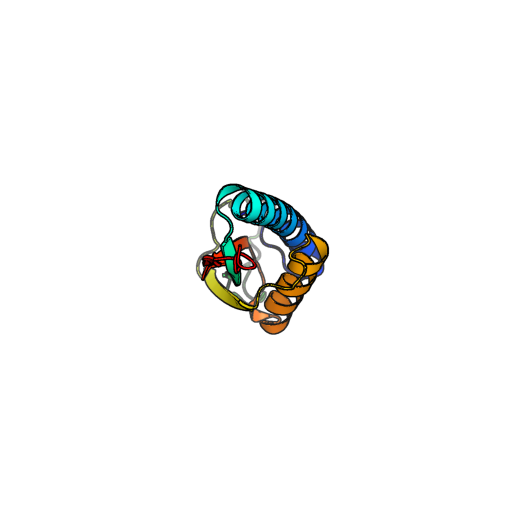 1 92 ? 2.039 -4.585 8.161 1.00 96.69 92 ALA A C 1
ATOM 681 O O . ALA A 1 92 ? 2.119 -5.433 7.266 1.00 96.69 92 ALA A O 1
ATOM 682 N N . LEU A 1 93 ? 1.482 -3.385 7.967 1.00 96.94 93 LEU A N 1
ATOM 683 C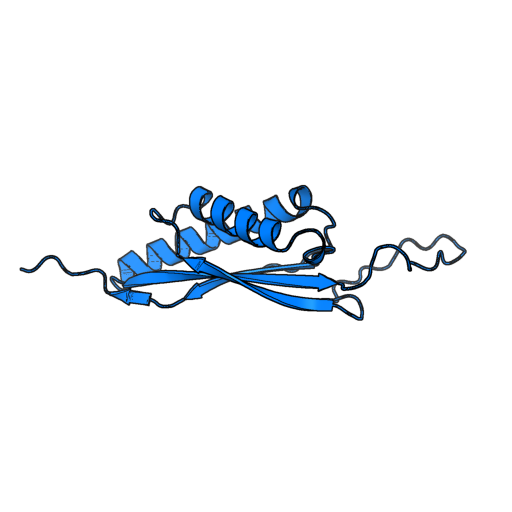 CA . LEU A 1 93 ? 0.940 -2.946 6.681 1.00 96.94 93 LEU A CA 1
ATOM 684 C C . LEU A 1 93 ? 2.028 -2.879 5.611 1.00 96.94 93 LEU A C 1
ATOM 686 O O . LEU A 1 93 ? 1.837 -3.408 4.518 1.00 96.94 93 LEU A O 1
ATOM 690 N N . THR A 1 94 ? 3.200 -2.325 5.925 1.00 97.50 94 THR A N 1
ATOM 691 C CA . THR A 1 94 ? 4.334 -2.295 4.990 1.00 97.50 94 THR A CA 1
ATOM 692 C C . THR A 1 94 ? 4.702 -3.703 4.529 1.00 97.50 94 THR A C 1
ATOM 694 O O . THR A 1 94 ? 4.816 -3.940 3.326 1.00 97.50 94 THR A O 1
ATOM 697 N N . ARG A 1 95 ? 4.860 -4.660 5.455 1.00 97.44 95 ARG A N 1
ATOM 698 C CA . ARG A 1 95 ? 5.185 -6.055 5.111 1.00 97.44 95 ARG A CA 1
ATOM 699 C C . ARG A 1 95 ? 4.121 -6.678 4.209 1.00 97.44 95 ARG A C 1
ATOM 701 O O . ARG A 1 95 ? 4.480 -7.289 3.203 1.00 97.44 95 ARG A O 1
ATOM 708 N N . ALA A 1 96 ? 2.841 -6.487 4.528 1.00 97.06 96 ALA A N 1
ATOM 709 C CA . ALA A 1 96 ? 1.735 -7.005 3.726 1.00 97.06 96 ALA A CA 1
ATOM 710 C C . ALA A 1 96 ? 1.723 -6.411 2.306 1.00 97.06 96 ALA A C 1
ATOM 712 O O . ALA A 1 96 ? 1.620 -7.142 1.323 1.00 97.06 96 ALA A O 1
ATOM 713 N N . MET A 1 97 ? 1.906 -5.096 2.175 1.00 97.12 97 MET A N 1
ATOM 714 C CA . MET A 1 97 ? 1.894 -4.412 0.878 1.00 97.12 97 MET A CA 1
ATOM 715 C C . MET A 1 97 ? 3.128 -4.743 0.030 1.00 97.12 97 MET A C 1
ATOM 717 O O . MET A 1 97 ? 3.016 -4.930 -1.181 1.00 97.12 97 MET A O 1
ATOM 721 N N . VAL A 1 98 ? 4.300 -4.891 0.655 1.00 97.00 98 VAL A N 1
ATOM 722 C CA . VAL A 1 98 ? 5.513 -5.391 -0.013 1.00 97.00 98 VAL A CA 1
ATOM 723 C C . VAL A 1 98 ? 5.306 -6.823 -0.508 1.00 97.00 98 VAL A C 1
ATOM 725 O O . VAL A 1 98 ? 5.706 -7.134 -1.628 1.00 97.00 98 VAL A O 1
ATOM 728 N N . ALA A 1 99 ? 4.668 -7.689 0.287 1.00 96.88 99 ALA A N 1
ATOM 729 C CA . ALA A 1 99 ? 4.348 -9.054 -0.126 1.00 96.88 99 ALA A CA 1
ATOM 730 C C . ALA A 1 99 ? 3.365 -9.079 -1.310 1.00 96.88 99 ALA A C 1
ATOM 732 O O . ALA A 1 99 ? 3.586 -9.827 -2.262 1.00 96.88 99 ALA A O 1
ATOM 733 N N . LEU A 1 100 ? 2.344 -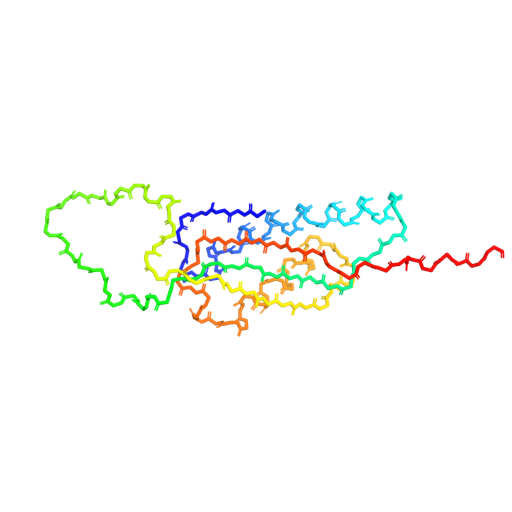8.213 -1.305 1.00 95.75 100 LEU A N 1
ATOM 734 C CA . LEU A 1 100 ? 1.427 -8.056 -2.437 1.00 95.75 100 LEU A CA 1
ATOM 735 C C . LEU A 1 100 ? 2.165 -7.627 -3.707 1.00 95.75 100 LEU A C 1
ATOM 737 O O . LEU A 1 100 ? 2.040 -8.298 -4.730 1.00 95.75 100 LEU A O 1
ATOM 741 N N . LEU A 1 101 ? 2.978 -6.567 -3.646 1.00 94.44 101 LEU A N 1
ATOM 742 C CA . LEU A 1 101 ? 3.728 -6.101 -4.814 1.00 94.44 101 LEU A CA 1
ATOM 743 C C . LEU A 1 101 ? 4.719 -7.166 -5.312 1.00 94.44 101 LEU A C 1
ATOM 745 O O . LEU A 1 101 ? 4.846 -7.377 -6.514 1.00 94.44 101 LEU A O 1
ATOM 749 N N . ARG A 1 102 ? 5.364 -7.900 -4.395 1.00 95.31 102 ARG A N 1
ATOM 750 C CA . ARG A 1 102 ? 6.252 -9.022 -4.731 1.00 95.31 102 ARG A CA 1
ATOM 751 C C . ARG A 1 102 ? 5.514 -10.157 -5.440 1.00 95.31 102 ARG A C 1
ATOM 753 O O . ARG A 1 102 ? 6.070 -10.716 -6.376 1.00 95.31 102 ARG A O 1
ATOM 760 N N . SER A 1 103 ? 4.284 -10.482 -5.035 1.00 95.25 103 SER A N 1
ATOM 761 C CA . SER A 1 103 ? 3.488 -11.549 -5.667 1.00 95.25 103 SER A CA 1
ATOM 762 C C . SER A 1 103 ? 3.088 -11.246 -7.115 1.00 95.25 103 SER A C 1
ATOM 764 O O . SER A 1 103 ? 2.825 -12.164 -7.883 1.00 95.25 103 SER A O 1
ATOM 766 N N . VAL A 1 104 ? 3.068 -9.966 -7.502 1.00 92.31 104 VAL A N 1
ATOM 767 C CA . VAL A 1 104 ? 2.879 -9.544 -8.900 1.00 92.31 104 VAL A CA 1
ATOM 768 C C . VAL A 1 104 ? 4.167 -9.749 -9.718 1.00 92.31 104 VAL A C 1
ATOM 770 O O . VAL A 1 104 ? 4.111 -9.930 -10.933 1.00 92.31 104 VAL A O 1
ATOM 773 N N . GLY A 1 105 ? 5.330 -9.758 -9.063 1.00 89.62 105 GLY A N 1
ATOM 774 C CA . GLY A 1 105 ? 6.625 -9.995 -9.695 1.00 89.62 105 GLY A CA 1
ATOM 775 C C . GLY A 1 105 ? 7.057 -8.862 -10.628 1.00 89.62 105 GLY A C 1
ATOM 776 O O . GLY A 1 105 ? 6.742 -7.693 -10.405 1.00 89.62 105 GLY A O 1
ATOM 777 N N . ALA A 1 106 ? 7.788 -9.208 -11.691 1.00 86.88 106 ALA A N 1
ATOM 778 C CA . ALA A 1 106 ? 8.316 -8.244 -12.661 1.00 86.88 106 ALA A CA 1
ATOM 779 C C . ALA A 1 106 ? 7.219 -7.400 -13.333 1.00 86.88 106 ALA A C 1
ATOM 781 O O . ALA A 1 106 ? 7.448 -6.247 -13.674 1.00 86.88 106 ALA A O 1
ATOM 782 N N . ALA A 1 107 ? 6.000 -7.936 -13.441 1.00 87.12 107 ALA A N 1
ATOM 783 C CA . ALA A 1 107 ? 4.862 -7.261 -14.055 1.00 87.12 107 ALA A CA 1
ATOM 784 C C . ALA A 1 107 ? 4.331 -6.064 -13.239 1.00 87.12 107 ALA A C 1
ATOM 786 O O . ALA A 1 107 ? 3.442 -5.349 -13.702 1.00 87.12 107 ALA A O 1
ATOM 787 N N . ALA A 1 108 ? 4.835 -5.852 -12.019 1.00 88.75 108 ALA A N 1
ATOM 788 C CA . ALA A 1 108 ? 4.568 -4.650 -11.237 1.00 88.75 108 ALA A CA 1
ATOM 789 C C . ALA A 1 108 ? 5.410 -3.446 -11.683 1.00 88.75 108 ALA A C 1
ATOM 791 O O . ALA A 1 108 ? 5.101 -2.318 -11.296 1.00 88.75 108 ALA A O 1
ATOM 792 N N . PHE A 1 109 ? 6.462 -3.672 -12.473 1.00 89.38 109 PHE A N 1
ATOM 793 C CA . PHE A 1 109 ? 7.468 -2.676 -12.813 1.00 89.38 109 PHE A CA 1
ATOM 794 C C . PHE A 1 109 ? 7.552 -2.451 -14.331 1.00 89.38 109 PHE A C 1
ATOM 796 O O . PHE A 1 109 ? 7.284 -3.375 -15.096 1.00 89.38 109 PHE A O 1
ATOM 803 N N . PRO A 1 110 ? 7.939 -1.244 -14.778 1.00 91.31 110 PRO A N 1
ATOM 804 C CA . PRO A 1 110 ? 8.214 -0.061 -13.961 1.00 91.31 110 PRO A CA 1
ATOM 805 C C . PRO A 1 110 ? 6.937 0.542 -13.352 1.00 91.31 110 PRO A C 1
ATOM 807 O O . PRO A 1 110 ? 5.909 0.657 -14.024 1.00 91.31 110 PRO A O 1
ATOM 810 N N . CYS A 1 111 ? 7.011 0.913 -12.071 1.00 89.44 111 CYS A N 1
ATOM 811 C CA . CYS A 1 111 ? 5.897 1.390 -11.253 1.00 89.44 111 CYS A CA 1
ATOM 812 C C . CYS A 1 111 ? 5.968 2.910 -11.077 1.00 89.44 111 CYS A C 1
ATOM 814 O O . CYS A 1 111 ? 6.988 3.425 -10.638 1.00 89.44 111 CYS A O 1
ATOM 816 N N . SER A 1 112 ? 4.899 3.641 -11.393 1.00 91.50 112 SER A N 1
ATOM 817 C CA . SER A 1 112 ? 4.871 5.122 -11.336 1.00 91.50 112 SER A CA 1
ATOM 818 C C . SER A 1 112 ? 3.881 5.696 -10.319 1.00 91.50 112 SER A C 1
ATOM 820 O O . SER A 1 112 ? 3.802 6.909 -10.108 1.00 91.50 112 SER A O 1
ATOM 822 N N . HIS A 1 113 ? 3.087 4.834 -9.692 1.00 92.75 113 HIS A N 1
ATOM 823 C CA . HIS A 1 113 ? 2.082 5.233 -8.720 1.00 92.75 113 HIS A CA 1
ATOM 824 C C . HIS A 1 113 ? 1.819 4.091 -7.753 1.00 92.75 113 HIS A C 1
ATOM 826 O O . HIS A 1 113 ? 1.680 2.949 -8.188 1.00 92.75 113 HIS A O 1
ATOM 832 N N . ILE A 1 114 ? 1.691 4.413 -6.465 1.00 94.31 114 ILE A N 1
ATOM 833 C CA . ILE A 1 114 ? 1.242 3.490 -5.420 1.00 94.31 114 ILE A CA 1
ATOM 834 C C . ILE A 1 114 ? 0.185 4.191 -4.567 1.00 94.31 114 ILE A C 1
ATOM 836 O O . ILE A 1 114 ? 0.321 5.352 -4.180 1.00 94.31 114 ILE A O 1
ATOM 840 N N . SER A 1 115 ? -0.878 3.473 -4.234 1.00 95.44 115 SER A N 1
ATOM 841 C CA . SER A 1 115 ? -1.864 3.892 -3.245 1.00 95.44 115 SER A CA 1
ATOM 842 C C . SER A 1 115 ? -2.417 2.686 -2.500 1.00 95.44 115 SER A C 1
ATOM 844 O O . SER A 1 115 ? -2.320 1.558 -2.975 1.00 95.44 115 SER A O 1
ATOM 846 N N . MET A 1 116 ? -2.977 2.931 -1.322 1.00 96.38 116 MET A N 1
ATOM 847 C CA . MET A 1 116 ? -3.555 1.904 -0.468 1.00 96.38 116 MET A CA 1
ATOM 848 C C . MET A 1 116 ? -4.958 2.336 -0.062 1.00 96.38 116 MET A C 1
ATOM 850 O O . MET A 1 116 ? -5.174 3.521 0.202 1.00 96.38 116 MET A O 1
ATOM 854 N N . SER A 1 117 ? -5.888 1.390 0.003 1.00 95.44 117 SER A N 1
ATOM 855 C CA . SER A 1 117 ? -7.219 1.610 0.567 1.00 95.44 117 SER A CA 1
ATOM 856 C C . SER A 1 117 ? -7.546 0.540 1.602 1.00 95.44 117 SER A C 1
ATOM 858 O O . SER A 1 117 ? -7.210 -0.632 1.421 1.00 95.44 117 SER A O 1
ATOM 860 N N . ALA A 1 118 ? -8.178 0.962 2.693 1.00 95.31 118 ALA A N 1
ATOM 861 C CA . ALA A 1 118 ? -8.793 0.081 3.672 1.00 95.31 118 ALA A CA 1
ATOM 862 C C . ALA A 1 118 ? -10.273 -0.069 3.306 1.00 95.31 118 ALA A C 1
ATOM 864 O O . ALA A 1 118 ? -10.939 0.929 3.038 1.00 95.31 118 ALA A O 1
ATOM 865 N N . ASN A 1 119 ? -10.774 -1.300 3.263 1.00 94.31 119 ASN A N 1
ATOM 866 C CA . ASN A 1 119 ? -12.132 -1.612 2.825 1.00 94.31 119 ASN A CA 1
ATOM 867 C C . ASN A 1 119 ? -12.803 -2.592 3.800 1.00 94.31 119 ASN A C 1
ATOM 869 O O . ASN A 1 119 ? -12.143 -3.210 4.646 1.00 94.31 119 ASN A O 1
ATOM 873 N N . ASN A 1 120 ? -14.110 -2.791 3.610 1.00 93.56 120 ASN A N 1
ATOM 874 C CA . ASN A 1 120 ? -14.923 -3.753 4.357 1.00 93.56 120 ASN A CA 1
ATOM 875 C C . ASN A 1 120 ? -14.838 -3.513 5.869 1.00 93.56 120 ASN A C 1
ATOM 877 O O . ASN A 1 120 ? -14.382 -4.374 6.620 1.00 93.56 120 ASN A O 1
ATOM 881 N N . PHE A 1 121 ? -15.203 -2.306 6.302 1.00 93.88 121 PHE A N 1
ATOM 882 C CA . PHE A 1 121 ? -15.241 -1.974 7.719 1.00 93.88 121 PHE A CA 1
ATOM 883 C C . PHE A 1 121 ? -16.366 -2.731 8.412 1.00 93.88 121 PHE A C 1
ATOM 885 O O . PHE A 1 121 ? -17.477 -2.828 7.899 1.00 93.88 121 PHE A O 1
ATOM 892 N N . THR A 1 122 ? -16.052 -3.264 9.582 1.00 92.81 122 THR A N 1
ATOM 893 C CA . THR A 1 122 ? -17.003 -3.945 10.455 1.00 92.81 122 THR A CA 1
ATOM 894 C C . THR A 1 122 ? -16.893 -3.359 11.842 1.00 92.81 122 THR A C 1
ATOM 896 O O . THR A 1 122 ? -15.771 -3.081 12.284 1.00 92.81 122 THR A O 1
ATOM 899 N N . ASP A 1 123 ? -18.008 -3.284 12.546 1.00 91.56 123 ASP A N 1
ATOM 900 C CA . ASP A 1 123 ? -18.023 -2.846 13.933 1.00 91.56 123 ASP A CA 1
ATOM 901 C C . ASP A 1 123 ? -17.110 -3.724 14.797 1.00 91.56 123 ASP A C 1
ATOM 903 O O . ASP A 1 123 ? -16.965 -4.938 14.593 1.00 91.56 123 ASP A O 1
ATOM 907 N N . VAL A 1 124 ? -16.432 -3.081 15.740 1.00 82.12 124 VAL A N 1
ATOM 908 C CA . VAL A 1 124 ? -15.747 -3.759 16.832 1.00 82.12 124 VAL A CA 1
ATOM 909 C C . VAL A 1 124 ? -16.849 -4.275 17.753 1.00 82.12 124 VAL A C 1
ATOM 911 O O . VAL A 1 124 ? -17.692 -3.475 18.167 1.00 82.12 124 VAL A O 1
ATOM 914 N N . PRO A 1 125 ? -16.891 -5.586 18.059 1.00 71.56 125 PRO A N 1
ATOM 915 C CA . PRO A 1 125 ? -17.851 -6.108 19.016 1.00 71.56 125 PRO A CA 1
ATOM 916 C C . PRO A 1 125 ? -17.722 -5.304 20.307 1.00 71.56 125 PRO A C 1
ATOM 918 O O . PRO A 1 125 ? -16.657 -5.299 20.925 1.00 71.56 125 PRO A O 1
ATOM 921 N N . ARG A 1 126 ? -18.780 -4.580 20.684 1.00 65.62 126 ARG A N 1
ATOM 922 C CA . ARG A 1 126 ? -18.877 -4.042 22.037 1.00 65.62 126 ARG A CA 1
ATOM 923 C C . ARG A 1 126 ? -18.979 -5.266 22.932 1.00 65.62 126 ARG A C 1
ATOM 925 O O . ARG A 1 126 ? -19.950 -6.011 22.808 1.00 65.62 126 ARG A O 1
ATOM 932 N N . GLU A 1 127 ? -17.960 -5.529 23.745 1.00 62.50 127 GLU A N 1
ATOM 933 C CA . GLU A 1 127 ? -18.124 -6.492 24.831 1.00 62.50 127 GLU A CA 1
ATOM 934 C C . GLU A 1 127 ? -19.350 -6.037 25.632 1.00 62.50 127 GLU A C 1
ATOM 936 O O . GLU A 1 127 ? -19.461 -4.858 25.976 1.00 62.50 127 GLU A O 1
ATOM 941 N N . GLY A 1 128 ? -20.337 -6.928 25.745 1.00 51.31 128 GLY A N 1
ATOM 942 C CA . GLY A 1 128 ? -21.666 -6.605 26.251 1.00 51.31 128 GLY A CA 1
ATOM 943 C C . GLY A 1 128 ? -21.604 -5.953 27.630 1.00 51.31 128 GLY A C 1
ATOM 944 O O . GLY A 1 128 ? -20.842 -6.397 28.488 1.00 51.31 128 GLY A O 1
ATOM 945 N N . GLY A 1 129 ? -22.394 -4.891 27.799 1.00 38.06 129 GLY A N 1
ATOM 946 C CA . GLY A 1 129 ? -22.750 -4.355 29.113 1.00 38.06 129 GLY A CA 1
ATOM 947 C C . GLY A 1 129 ? -23.795 -5.209 29.814 1.00 38.06 129 GLY A C 1
ATOM 948 O O . GLY A 1 129 ? -24.452 -6.024 29.125 1.00 38.06 129 GLY A O 1
#

Radius of gyration: 18.01 Å; chains: 1; bounding box: 45×28×60 Å

InterPro domains:
  IPR017961 DNA polymerase, Y-family, little finger domain [PF11799] (5-123)
  IPR036775 DNA polymerase, Y-family, little finger domain superfamily [G3DSA:3.30.1490.100] (1-123)
  IPR036775 DNA polymerase, Y-family, little finger domain superfamily [SSF100879] (2-123)
  IPR052230 DNA polymerase eta [PTHR45873] (1-126)

Secondary structure (DSSP, 8-state):
-EEEEEE-SHHHHHHHHHHHHHHHHHHHHHHHHHHSEE--EEEEEEEEE---TT-----SS--------SPPTTEEEEEEEEEPPSS--HHHHHHHHHHHHHHHGGGG-SEEEEEEEEE--EEPP----

Organism: NCBI:txid1486930